Protein AF-V9G425-F1 (afdb_monomer_lite)

Secondary structure (DSSP, 8-state):
--SEEEETTEEEE-SSPPPPPGGGSHHHHHHHHHHHHHHHHHH--HHHHHHHHHHHHHT--

Foldseek 3Di:
DDCWDDDPNDIDGDPDDDDDDLVVDPVSVVVVVVVVVCCCVPPNDPVSNVVVVVVVVVVPD

Structure (mmCIF, N/CA/C/O backbone):
data_AF-V9G425-F1
#
_entry.id   AF-V9G425-F1
#
loop_
_atom_site.group_PDB
_atom_site.id
_atom_site.type_symbol
_atom_site.label_atom_id
_atom_site.label_alt_id
_atom_site.label_comp_id
_atom_site.label_asym_id
_atom_site.label_entity_id
_atom_site.label_seq_id
_atom_site.pdbx_PDB_ins_code
_atom_site.Cartn_x
_atom_site.Cartn_y
_atom_site.Cartn_z
_atom_site.occupancy
_atom_site.B_iso_or_equiv
_atom_site.auth_seq_id
_atom_site.auth_comp_id
_atom_site.auth_asym_id
_atom_site.auth_atom_id
_atom_site.pdbx_PDB_model_num
ATOM 1 N N . MET A 1 1 ? -11.118 4.572 16.293 1.00 55.09 1 MET A N 1
ATOM 2 C CA . MET A 1 1 ? -11.389 3.180 16.702 1.00 55.09 1 MET A CA 1
ATOM 3 C C . MET A 1 1 ? -11.462 3.279 18.197 1.00 55.09 1 MET A C 1
ATOM 5 O O . MET A 1 1 ? -10.436 3.520 18.817 1.00 55.09 1 MET A O 1
ATOM 9 N N . ALA A 1 2 ? -12.669 3.356 18.729 1.00 66.31 2 ALA A N 1
ATOM 10 C CA . ALA A 1 2 ? -12.827 3.645 20.134 1.00 66.31 2 ALA A CA 1
ATOM 11 C C . ALA A 1 2 ? -13.019 2.292 20.814 1.00 66.31 2 ALA A C 1
ATOM 13 O O . ALA A 1 2 ? -14.073 1.693 20.707 1.00 66.31 2 ALA A O 1
ATOM 14 N N . PHE A 1 3 ? -11.975 1.783 21.472 1.00 77.19 3 PHE A N 1
ATOM 15 C CA . PHE A 1 3 ? -12.093 0.669 22.431 1.00 77.19 3 PHE A CA 1
ATOM 16 C C . PHE A 1 3 ? -12.975 1.043 23.634 1.00 77.19 3 PHE A C 1
ATOM 18 O O . PHE A 1 3 ? -13.233 0.231 24.518 1.00 77.19 3 PHE A O 1
ATOM 25 N N . ILE A 1 4 ? -13.382 2.308 23.660 1.00 83.75 4 ILE A N 1
ATOM 26 C CA . ILE A 1 4 ? -14.096 2.993 24.701 1.00 83.75 4 ILE A CA 1
ATOM 27 C C . ILE A 1 4 ? -15.274 3.684 24.032 1.00 83.75 4 ILE A C 1
ATOM 29 O O . ILE A 1 4 ? -15.071 4.546 23.177 1.00 83.75 4 ILE A O 1
ATOM 33 N N . GLU A 1 5 ? -16.483 3.353 24.447 1.00 84.00 5 GLU A N 1
ATOM 34 C CA . GLU A 1 5 ? -17.662 4.147 24.128 1.00 84.00 5 GLU A CA 1
ATOM 35 C C . GLU A 1 5 ? -18.049 4.998 25.335 1.00 84.00 5 GLU A C 1
ATOM 37 O O . GLU A 1 5 ? -17.780 4.654 26.491 1.00 84.00 5 GLU A O 1
ATOM 42 N N . ARG A 1 6 ? -18.620 6.166 25.050 1.00 84.06 6 ARG A N 1
ATOM 43 C CA . ARG A 1 6 ? -19.153 7.061 26.070 1.00 84.06 6 ARG A CA 1
ATOM 44 C C . ARG A 1 6 ? -20.630 7.229 25.800 1.00 84.06 6 ARG A C 1
ATOM 46 O O . ARG A 1 6 ? -20.998 7.915 24.851 1.00 84.06 6 ARG A O 1
ATOM 53 N N . GLU A 1 7 ? -21.450 6.634 26.649 1.00 81.69 7 GLU A N 1
ATOM 54 C CA . GLU A 1 7 ? -22.896 6.797 26.614 1.00 81.69 7 GLU A CA 1
ATOM 55 C C . GLU A 1 7 ? -23.358 7.344 27.961 1.00 81.69 7 GLU A C 1
ATOM 57 O O . GLU A 1 7 ? -22.980 6.837 29.016 1.00 81.69 7 GLU A O 1
ATOM 62 N N . GLN A 1 8 ? -24.136 8.429 27.923 1.00 80.12 8 GLN A N 1
ATOM 63 C CA . GLN A 1 8 ? -24.858 8.963 29.088 1.00 80.12 8 GLN A CA 1
ATOM 64 C C . GLN A 1 8 ? -23.968 9.194 30.331 1.00 80.12 8 GLN A C 1
ATOM 66 O O . GLN A 1 8 ? -24.362 8.941 31.465 1.00 80.12 8 GLN A O 1
ATOM 71 N N . GLY A 1 9 ? -22.740 9.680 30.121 1.00 85.69 9 GLY A N 1
ATOM 72 C CA . GLY A 1 9 ? -21.796 9.991 31.202 1.00 85.69 9 GLY A CA 1
ATOM 73 C C . GLY A 1 9 ? -21.009 8.792 31.744 1.00 85.69 9 GLY A C 1
ATOM 74 O O . GLY A 1 9 ? -20.163 8.982 32.614 1.00 85.69 9 GLY A O 1
ATOM 75 N N . SER A 1 10 ? -21.221 7.589 31.204 1.00 76.94 10 SER A N 1
ATOM 76 C CA . SER A 1 10 ? -20.479 6.377 31.562 1.00 76.94 10 SER A CA 1
ATOM 77 C C . SER A 1 10 ? -19.497 5.970 30.464 1.00 76.94 10 SER A C 1
ATOM 79 O O . SER A 1 10 ? -19.724 6.199 29.276 1.00 76.94 10 SER A O 1
ATOM 81 N N . VAL A 1 11 ? -18.368 5.393 30.880 1.00 85.69 11 VAL A N 1
ATOM 82 C CA . VAL A 1 11 ? -17.294 4.905 30.007 1.00 85.69 11 VAL A CA 1
ATOM 83 C C . VAL A 1 11 ? -17.379 3.382 29.983 1.00 85.69 11 VAL A C 1
ATOM 85 O O . VAL A 1 11 ? -17.163 2.753 31.018 1.00 85.69 11 VAL A O 1
ATOM 88 N N . ALA A 1 12 ? -17.685 2.795 28.828 1.00 82.12 12 ALA A N 1
ATOM 89 C CA . ALA A 1 12 ? -17.758 1.347 28.655 1.00 82.12 12 ALA A CA 1
ATOM 90 C C . ALA A 1 12 ? -16.652 0.850 27.716 1.00 82.12 12 ALA A C 1
ATOM 92 O O . ALA A 1 12 ? -16.267 1.529 26.762 1.00 82.12 12 ALA A O 1
ATOM 93 N N . PHE A 1 13 ? -16.116 -0.337 28.011 1.00 84.50 13 PHE A N 1
ATOM 94 C CA . PHE A 1 13 ? -15.110 -0.992 27.179 1.00 84.50 13 PHE A CA 1
ATOM 95 C C . PHE A 1 13 ? -15.783 -1.901 26.157 1.00 84.50 13 PHE A C 1
ATOM 97 O O . PHE A 1 13 ? -16.536 -2.807 26.518 1.00 84.50 13 PHE A O 1
ATOM 104 N N . ILE A 1 14 ? -15.443 -1.715 24.884 1.00 82.81 14 ILE A N 1
ATOM 105 C CA . ILE A 1 14 ? -15.924 -2.591 23.819 1.00 82.81 14 ILE A CA 1
ATOM 106 C C . ILE A 1 14 ? -15.095 -3.878 23.854 1.00 82.81 14 ILE A C 1
ATOM 108 O O . ILE A 1 14 ? -13.925 -3.892 23.476 1.00 82.81 14 ILE A O 1
ATOM 112 N N . THR A 1 15 ? -15.700 -4.974 24.315 1.00 81.44 15 THR A N 1
ATOM 113 C CA . THR A 1 15 ? -15.022 -6.274 24.500 1.00 81.44 15 THR A CA 1
ATOM 114 C C . THR A 1 15 ? -14.668 -6.973 23.184 1.00 81.44 15 THR A C 1
ATOM 116 O O . THR A 1 15 ? -13.757 -7.799 23.145 1.00 81.44 15 THR A O 1
ATOM 119 N N . LYS A 1 16 ? -15.363 -6.636 22.093 1.00 77.62 16 LYS A N 1
ATOM 120 C CA . LYS A 1 16 ? -15.093 -7.114 20.730 1.00 77.62 16 LYS A CA 1
ATOM 121 C C . LYS A 1 16 ? -15.222 -5.950 19.744 1.00 77.62 16 LYS A C 1
ATOM 123 O O . LYS A 1 16 ? -16.260 -5.821 19.100 1.00 77.62 16 LYS A O 1
ATOM 128 N N . PRO A 1 17 ? -14.211 -5.074 19.647 1.00 78.25 17 PRO A N 1
ATOM 129 C CA . PRO A 1 17 ? -14.240 -4.000 18.667 1.00 78.25 17 PRO A CA 1
ATOM 130 C C . PRO A 1 17 ? -14.246 -4.597 17.257 1.00 78.25 17 PRO A C 1
ATOM 132 O O . PRO A 1 17 ? -13.595 -5.615 17.001 1.00 78.25 17 PRO A O 1
ATOM 135 N N . GLU A 1 18 ? -14.969 -3.966 16.334 1.00 79.19 18 GLU A N 1
ATOM 136 C CA . GLU A 1 18 ? -14.967 -4.401 14.939 1.00 79.19 18 GLU A CA 1
ATOM 137 C C . GLU A 1 18 ? -13.549 -4.372 14.370 1.00 79.19 18 GLU A C 1
ATOM 139 O O . GLU A 1 18 ? -12.781 -3.435 14.606 1.00 79.19 18 GLU A O 1
ATOM 144 N N . LYS A 1 19 ? -13.189 -5.402 13.600 1.00 78.38 19 LYS A N 1
ATOM 145 C CA . LYS A 1 19 ? -11.903 -5.432 12.905 1.00 78.38 19 LYS A CA 1
ATOM 146 C C . LYS A 1 19 ? -11.889 -4.302 11.883 1.00 78.38 19 LYS A C 1
ATOM 148 O O . LYS A 1 19 ? -12.665 -4.319 10.932 1.00 78.38 19 LYS A O 1
ATOM 153 N N . LYS A 1 20 ? -10.985 -3.337 12.048 1.00 76.12 20 LYS A N 1
ATOM 154 C CA . LYS A 1 20 ? -10.753 -2.351 10.996 1.00 76.12 20 LYS A CA 1
ATOM 155 C C . LYS A 1 20 ? -10.039 -3.019 9.824 1.00 76.12 20 LYS A C 1
ATOM 157 O O . LYS A 1 20 ? -9.027 -3.681 10.062 1.00 76.12 20 LYS A O 1
ATOM 162 N N . PRO A 1 21 ? -10.505 -2.817 8.583 1.00 82.56 21 PRO A N 1
ATOM 163 C CA . PRO A 1 21 ? -9.747 -3.239 7.417 1.00 82.56 21 PRO A CA 1
ATOM 164 C C . PRO A 1 21 ? -8.384 -2.545 7.435 1.00 82.56 21 PRO A C 1
ATOM 166 O O . PRO A 1 21 ? -8.319 -1.325 7.628 1.00 82.56 21 PRO A O 1
ATOM 169 N N . LEU A 1 22 ? -7.305 -3.306 7.2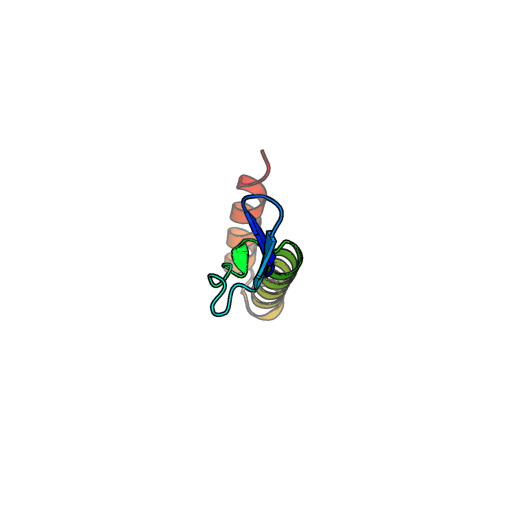44 1.00 82.06 22 LEU A N 1
ATOM 170 C CA . LEU A 1 22 ? -5.947 -2.758 7.189 1.00 82.06 22 LEU A CA 1
ATOM 171 C C . LEU A 1 22 ? -5.809 -1.729 6.063 1.00 82.06 22 LEU A C 1
ATOM 173 O O . LEU A 1 22 ? -5.131 -0.724 6.244 1.00 82.06 22 LEU A O 1
ATOM 177 N N . GLU A 1 23 ? -6.608 -1.876 5.008 1.00 82.88 23 GLU A N 1
ATOM 178 C CA . GLU A 1 23 ? -6.685 -0.950 3.870 1.00 82.88 23 GLU A CA 1
ATOM 179 C C . GLU A 1 23 ? -7.122 0.466 4.255 1.00 82.88 23 GLU A C 1
ATOM 181 O O . GLU A 1 23 ? -6.887 1.427 3.527 1.00 82.88 23 GLU A O 1
ATOM 186 N N . THR A 1 24 ? -7.733 0.636 5.432 1.00 83.69 24 THR A N 1
ATOM 187 C CA . THR A 1 24 ? -8.058 1.968 5.959 1.00 83.69 24 THR A CA 1
ATOM 188 C C . THR A 1 24 ? -6.845 2.662 6.584 1.00 83.69 24 THR A C 1
ATOM 190 O O . THR A 1 24 ? -6.795 3.895 6.628 1.00 83.69 24 THR A O 1
ATOM 193 N N . SER A 1 25 ? -5.836 1.905 7.024 1.00 88.56 25 SER A N 1
ATOM 194 C CA . SER A 1 25 ? -4.582 2.436 7.559 1.00 88.56 25 SER A CA 1
ATOM 195 C C . SER A 1 25 ? -3.739 3.041 6.443 1.00 88.56 25 SER A C 1
ATOM 197 O O . SER A 1 25 ? -3.566 2.453 5.377 1.00 88.56 25 SER A O 1
ATOM 199 N N . ARG A 1 26 ? -3.194 4.235 6.687 1.00 89.44 26 ARG A N 1
ATOM 200 C CA . ARG A 1 26 ? -2.276 4.890 5.749 1.00 89.44 26 ARG A CA 1
ATOM 201 C C . ARG A 1 26 ? -0.969 4.105 5.611 1.00 89.44 26 ARG A C 1
ATOM 203 O O . ARG A 1 26 ? -0.558 3.822 4.498 1.00 89.44 26 ARG A O 1
ATOM 210 N N . HIS A 1 27 ? -0.364 3.711 6.729 1.00 90.44 27 HIS A N 1
ATOM 211 C CA . HIS A 1 27 ? 0.912 2.991 6.720 1.00 90.44 27 HIS A CA 1
ATOM 212 C C . HIS A 1 27 ? 0.813 1.618 6.067 1.00 90.44 27 HIS A C 1
ATOM 214 O O . HIS A 1 27 ? 1.748 1.185 5.408 1.00 90.44 27 HIS A O 1
ATOM 220 N N . PHE A 1 28 ? -0.323 0.937 6.234 1.00 90.62 28 PHE A N 1
ATOM 221 C CA . PHE A 1 28 ? -0.532 -0.341 5.563 1.00 90.62 28 PHE A CA 1
ATOM 222 C C . PHE A 1 28 ? -0.567 -0.158 4.046 1.00 90.62 28 PHE A C 1
ATOM 224 O O . PHE A 1 28 ? 0.152 -0.855 3.345 1.00 90.62 28 PHE A O 1
ATOM 231 N N . ARG A 1 29 ? -1.307 0.847 3.560 1.00 91.25 29 ARG A N 1
ATOM 232 C CA . ARG A 1 29 ? -1.342 1.196 2.134 1.00 91.25 29 ARG A CA 1
ATOM 233 C C . ARG A 1 29 ? 0.039 1.552 1.585 1.00 91.25 29 ARG A C 1
ATOM 235 O O . ARG A 1 29 ? 0.425 1.015 0.560 1.00 91.25 29 ARG A O 1
ATOM 242 N N . GLU A 1 30 ? 0.807 2.376 2.299 1.00 92.69 30 GLU A N 1
ATOM 243 C CA . GLU A 1 30 ? 2.175 2.741 1.898 1.00 92.69 30 GLU A CA 1
ATOM 244 C C . GLU A 1 30 ? 3.099 1.510 1.797 1.00 92.69 30 GLU A C 1
ATOM 246 O O . GLU A 1 30 ? 3.890 1.406 0.861 1.00 92.69 30 GLU A O 1
ATOM 251 N N . LEU A 1 31 ? 2.984 0.551 2.724 1.00 94.81 31 LEU A N 1
ATOM 252 C CA . LEU A 1 31 ? 3.740 -0.705 2.670 1.00 94.81 31 LEU A CA 1
ATOM 253 C C . LEU A 1 31 ? 3.279 -1.617 1.528 1.00 94.81 31 LEU A C 1
ATOM 255 O O . LEU A 1 31 ? 4.114 -2.243 0.878 1.00 94.81 31 LEU A O 1
ATOM 259 N N . SER A 1 32 ? 1.974 -1.693 1.270 1.00 92.25 32 SER A N 1
ATOM 260 C CA . SER A 1 32 ? 1.430 -2.439 0.134 1.00 92.25 32 SER A CA 1
ATOM 261 C C . S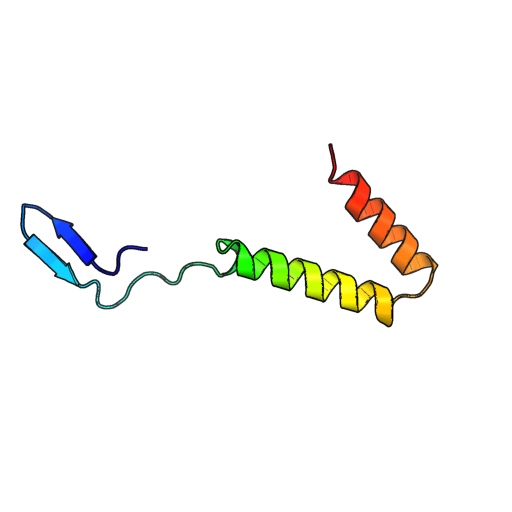ER A 1 32 ? 1.900 -1.856 -1.197 1.00 92.25 32 SER A C 1
ATOM 263 O O . SER A 1 32 ? 2.319 -2.610 -2.071 1.00 92.25 32 SER A O 1
ATOM 265 N N . ASP A 1 33 ? 1.904 -0.528 -1.327 1.00 91.62 33 ASP A N 1
ATOM 266 C CA . ASP A 1 33 ? 2.409 0.167 -2.512 1.00 91.62 33 ASP A CA 1
ATOM 267 C C . ASP A 1 33 ? 3.904 -0.099 -2.724 1.00 91.62 33 ASP A C 1
ATOM 269 O O . ASP A 1 33 ? 4.336 -0.316 -3.857 1.00 91.62 33 ASP A O 1
ATOM 273 N N . LEU A 1 34 ? 4.694 -0.110 -1.644 1.00 94.25 34 LEU A N 1
ATOM 274 C CA . LEU A 1 34 ? 6.120 -0.427 -1.695 1.00 94.25 34 LEU A CA 1
ATOM 275 C C . LEU A 1 34 ? 6.365 -1.875 -2.141 1.00 94.25 34 LEU A C 1
ATOM 277 O O . LEU A 1 34 ? 7.183 -2.108 -3.028 1.00 94.25 34 LEU A O 1
ATOM 281 N N . ALA A 1 35 ? 5.637 -2.836 -1.570 1.00 94.69 35 ALA A N 1
ATOM 282 C CA . ALA A 1 35 ? 5.756 -4.244 -1.939 1.00 94.69 35 ALA A CA 1
ATOM 283 C C . ALA A 1 35 ? 5.369 -4.488 -3.410 1.00 94.69 35 ALA A C 1
ATOM 285 O O . ALA A 1 35 ? 6.038 -5.248 -4.111 1.00 94.69 35 ALA A O 1
ATOM 286 N N . ASP A 1 36 ? 4.328 -3.807 -3.904 1.00 93.25 36 ASP A N 1
ATOM 287 C CA . ASP A 1 36 ? 3.946 -3.847 -5.320 1.00 93.25 36 ASP A CA 1
ATOM 288 C C . ASP A 1 36 ? 5.064 -3.304 -6.223 1.00 93.25 36 ASP A C 1
ATOM 290 O O . ASP A 1 36 ? 5.392 -3.912 -7.244 1.00 93.25 36 ASP A O 1
ATOM 294 N N . MET A 1 37 ? 5.700 -2.193 -5.833 1.00 93.25 37 MET A N 1
ATOM 295 C CA . MET A 1 37 ? 6.844 -1.643 -6.566 1.00 93.25 37 MET A CA 1
ATOM 296 C C . MET A 1 37 ? 8.029 -2.613 -6.597 1.00 93.25 37 MET A C 1
ATOM 298 O O . MET A 1 37 ? 8.586 -2.843 -7.669 1.00 93.25 37 MET A O 1
ATOM 302 N N . GLU A 1 38 ? 8.408 -3.199 -5.459 1.00 96.06 38 GLU A N 1
ATOM 303 C CA . GLU A 1 38 ? 9.515 -4.163 -5.392 1.00 96.06 38 GLU A CA 1
ATOM 304 C C . GLU A 1 38 ? 9.277 -5.365 -6.307 1.00 96.06 38 GLU A C 1
ATOM 306 O O . GLU A 1 38 ? 10.175 -5.752 -7.057 1.00 96.06 38 GLU A O 1
ATOM 311 N N . GLN A 1 39 ? 8.058 -5.910 -6.309 1.00 94.75 39 GLN A N 1
ATOM 312 C CA . GLN A 1 39 ? 7.710 -7.053 -7.147 1.00 94.75 39 GLN A CA 1
ATOM 313 C C . GLN A 1 39 ? 7.929 -6.751 -8.636 1.00 94.75 39 GLN A C 1
ATOM 315 O O . GLN A 1 39 ? 8.509 -7.558 -9.368 1.00 94.75 39 GLN A O 1
ATOM 320 N N . HIS A 1 40 ? 7.489 -5.579 -9.093 1.00 93.56 40 HIS A N 1
ATOM 321 C CA . HIS A 1 40 ? 7.619 -5.198 -10.496 1.00 93.56 40 HIS A CA 1
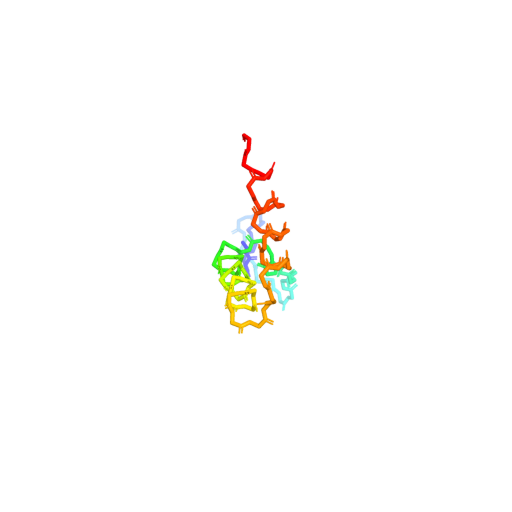ATOM 322 C C . HIS A 1 40 ? 9.060 -4.826 -10.862 1.00 93.56 40 HIS A C 1
ATOM 324 O O . HIS A 1 40 ? 9.523 -5.188 -11.939 1.00 93.56 40 HIS A O 1
ATOM 330 N N . LEU A 1 41 ? 9.798 -4.154 -9.977 1.00 91.44 41 LEU A N 1
ATOM 331 C CA . LEU A 1 41 ? 11.179 -3.748 -10.254 1.00 91.44 41 LEU A CA 1
ATOM 332 C C . LEU A 1 41 ? 12.160 -4.924 -10.275 1.00 91.44 41 LEU A C 1
ATOM 334 O O . LEU A 1 41 ? 13.129 -4.885 -11.031 1.00 91.44 41 LEU A O 1
ATOM 338 N N . LEU A 1 42 ? 11.929 -5.952 -9.455 1.00 94.31 42 LEU A N 1
ATOM 339 C CA . LEU A 1 42 ? 12.848 -7.084 -9.330 1.00 94.31 42 LEU A CA 1
ATOM 340 C C . LEU A 1 42 ? 12.517 -8.246 -10.268 1.00 94.31 42 LEU A C 1
ATOM 342 O O . LEU A 1 42 ? 13.431 -8.951 -10.694 1.00 94.31 42 LEU A O 1
ATOM 346 N N . PHE A 1 43 ? 11.237 -8.467 -10.579 1.00 95.12 43 PHE A N 1
ATOM 347 C CA . PHE A 1 43 ? 10.807 -9.706 -11.236 1.00 95.12 43 PHE A CA 1
ATOM 348 C C . PHE A 1 43 ? 10.088 -9.511 -12.572 1.00 95.12 43 PHE A C 1
ATOM 350 O O . PHE A 1 43 ? 9.905 -10.492 -13.294 1.00 95.12 43 PHE A O 1
ATOM 357 N N . ALA A 1 44 ? 9.678 -8.292 -12.932 1.00 93.12 44 ALA A N 1
ATOM 358 C CA . ALA A 1 44 ? 9.006 -8.063 -14.208 1.00 93.12 44 ALA A CA 1
ATOM 359 C C . ALA A 1 44 ? 10.012 -7.942 -15.361 1.00 93.12 44 ALA A C 1
ATOM 361 O O . ALA A 1 44 ? 11.094 -7.368 -15.224 1.00 93.12 44 ALA A O 1
ATOM 362 N N . ASN A 1 45 ? 9.627 -8.435 -16.539 1.00 94.19 45 ASN A N 1
ATOM 363 C CA . ASN A 1 45 ? 10.354 -8.121 -17.765 1.00 94.19 45 ASN A CA 1
ATOM 364 C C . ASN A 1 45 ? 10.060 -6.678 -18.227 1.00 94.19 45 ASN A C 1
ATOM 366 O O . ASN A 1 45 ? 9.148 -6.012 -17.731 1.00 94.19 45 ASN A O 1
ATOM 370 N N . THR A 1 46 ? 10.819 -6.188 -19.210 1.00 92.81 46 THR A N 1
ATOM 371 C CA . THR A 1 46 ? 10.708 -4.805 -19.703 1.00 92.81 46 THR A CA 1
ATOM 372 C C . THR A 1 46 ? 9.301 -4.437 -20.184 1.00 92.81 46 THR A C 1
ATOM 374 O O . THR A 1 46 ? 8.840 -3.327 -19.921 1.00 92.81 46 THR A O 1
ATOM 377 N N . GLU A 1 47 ? 8.597 -5.343 -20.864 1.00 94.69 47 GLU A N 1
ATOM 378 C CA . GLU A 1 47 ? 7.239 -5.093 -21.359 1.00 94.69 47 GLU A CA 1
ATOM 379 C C . GLU A 1 47 ? 6.239 -4.980 -20.202 1.00 94.69 47 GLU A C 1
ATOM 381 O O . GLU A 1 47 ? 5.479 -4.015 -20.126 1.00 94.69 47 GLU A O 1
ATOM 386 N N . GLN A 1 48 ? 6.297 -5.916 -19.254 1.00 92.19 48 GLN A N 1
ATOM 387 C CA . GLN A 1 48 ? 5.455 -5.932 -18.058 1.00 92.19 48 GLN A CA 1
ATOM 388 C C . GLN A 1 48 ? 5.671 -4.684 -17.194 1.00 92.19 48 GLN A C 1
ATOM 390 O O . GLN A 1 48 ? 4.702 -4.043 -16.784 1.00 92.19 48 GLN A O 1
ATOM 395 N N . LEU A 1 49 ? 6.930 -4.295 -16.973 1.00 92.81 49 LEU A N 1
ATOM 396 C CA . LEU A 1 49 ? 7.272 -3.087 -16.226 1.00 92.81 49 LEU A CA 1
ATOM 397 C C . LEU A 1 49 ? 6.757 -1.826 -16.936 1.00 92.81 49 LEU A C 1
ATOM 399 O O . LEU A 1 49 ? 6.213 -0.929 -16.292 1.00 92.81 49 LEU A O 1
ATOM 403 N N . T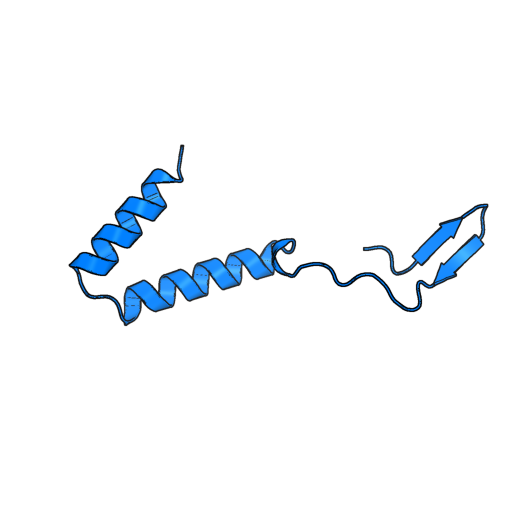HR A 1 50 ? 6.871 -1.772 -18.266 1.00 91.81 50 THR A N 1
ATOM 404 C CA . THR A 1 50 ? 6.369 -0.650 -19.075 1.00 91.81 50 THR A CA 1
ATOM 405 C C . THR A 1 50 ? 4.852 -0.513 -18.951 1.00 91.81 50 THR A C 1
ATOM 407 O O . THR A 1 50 ? 4.356 0.584 -18.693 1.00 91.81 50 THR A O 1
ATOM 410 N N . GLN A 1 51 ? 4.110 -1.617 -19.071 1.00 91.50 51 GLN A N 1
ATOM 411 C CA . GLN A 1 51 ? 2.652 -1.613 -18.918 1.00 91.50 51 GLN A CA 1
ATOM 412 C C . GLN A 1 51 ? 2.224 -1.204 -17.504 1.00 91.50 51 GLN A C 1
ATOM 414 O O . GLN A 1 51 ? 1.314 -0.389 -17.343 1.00 91.50 51 GLN A O 1
ATOM 419 N N . TRP A 1 52 ? 2.907 -1.708 -16.474 1.00 91.88 52 TRP A N 1
ATOM 420 C CA . TRP A 1 52 ? 2.6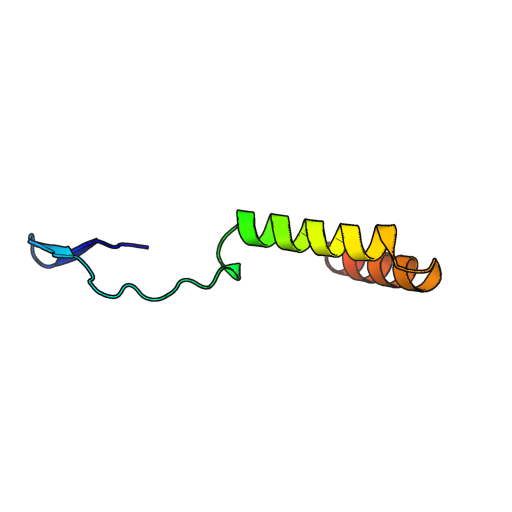39 -1.327 -15.088 1.00 91.88 52 TRP A CA 1
ATOM 421 C C . TRP A 1 52 ? 2.885 0.171 -14.846 1.00 91.88 52 TRP A C 1
ATOM 423 O O . TRP A 1 52 ? 2.015 0.853 -14.301 1.00 91.88 52 TRP A O 1
ATOM 433 N N . MET A 1 53 ? 4.000 0.727 -15.336 1.00 90.12 53 MET A N 1
ATOM 434 C CA . MET A 1 53 ? 4.281 2.167 -15.229 1.00 90.12 53 MET A CA 1
ATOM 435 C C . MET A 1 53 ? 3.243 3.021 -15.970 1.00 90.12 53 MET A C 1
ATOM 437 O O . MET A 1 53 ? 2.792 4.044 -15.444 1.00 90.12 53 MET A O 1
ATOM 441 N N . MET A 1 54 ? 2.818 2.603 -17.167 1.00 91.38 54 MET A N 1
ATOM 442 C CA . MET A 1 54 ? 1.753 3.282 -17.915 1.00 91.38 54 MET A CA 1
ATOM 443 C C . MET A 1 54 ? 0.417 3.266 -17.160 1.00 91.38 54 MET A C 1
ATOM 445 O O . MET A 1 54 ? -0.292 4.268 -17.137 1.00 91.38 54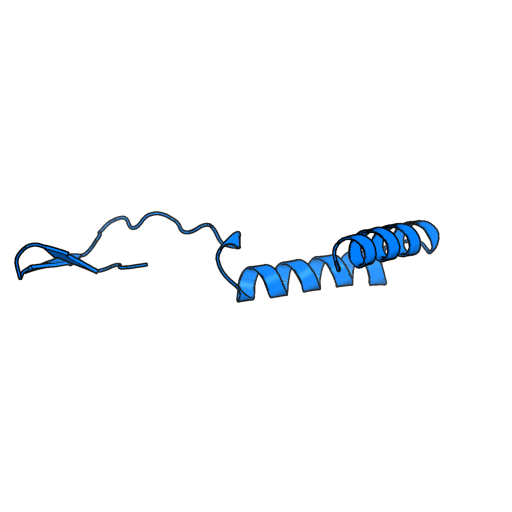 MET A O 1
ATOM 449 N N . ASN A 1 55 ? 0.072 2.159 -16.501 1.00 87.44 55 ASN A N 1
ATOM 450 C CA . ASN A 1 55 ? -1.149 2.074 -15.700 1.00 87.44 55 ASN A CA 1
ATOM 451 C C . ASN A 1 55 ? -1.074 2.933 -14.430 1.00 87.44 55 ASN A C 1
ATOM 453 O O . ASN A 1 55 ? -2.045 3.610 -14.096 1.00 87.44 55 ASN A O 1
ATOM 457 N N . LYS A 1 56 ? 0.084 2.973 -13.759 1.00 84.56 56 LYS A N 1
ATOM 458 C CA . LYS A 1 56 ? 0.289 3.779 -12.545 1.00 84.56 56 LYS A CA 1
ATOM 459 C C . LYS A 1 56 ? 0.225 5.282 -12.828 1.00 84.56 56 LYS A C 1
ATOM 461 O O . LYS A 1 56 ? -0.351 6.032 -12.048 1.00 84.56 56 LYS A O 1
ATOM 466 N N . THR A 1 57 ? 0.753 5.717 -13.972 1.00 81.69 57 THR A N 1
ATOM 467 C CA . THR A 1 57 ? 0.722 7.129 -14.401 1.00 81.69 57 THR A CA 1
ATOM 468 C C . THR A 1 57 ? -0.662 7.600 -14.849 1.00 81.69 57 THR A C 1
ATOM 470 O O . THR A 1 57 ? -0.997 8.759 -14.633 1.00 81.69 57 THR A O 1
ATOM 473 N N . ARG A 1 58 ? -1.511 6.716 -15.389 1.00 75.19 58 ARG A N 1
ATOM 474 C CA . ARG A 1 58 ? -2.906 7.045 -15.752 1.00 75.19 58 ARG A CA 1
ATOM 475 C C . ARG A 1 58 ? -3.821 7.318 -14.554 1.00 75.19 58 ARG A C 1
ATOM 477 O O . ARG A 1 58 ? -4.853 7.952 -14.729 1.00 75.19 58 ARG A O 1
ATOM 484 N N . GLY A 1 59 ? -3.461 6.845 -13.360 1.00 61.38 59 GLY A N 1
ATOM 485 C CA . GLY A 1 59 ? -4.182 7.135 -12.114 1.00 61.38 59 GLY A CA 1
ATOM 486 C C . GLY A 1 59 ? -3.830 8.486 -11.481 1.00 61.38 59 GLY A C 1
ATOM 487 O O . GLY A 1 59 ? -4.430 8.853 -10.475 1.00 61.38 59 GLY A O 1
ATOM 488 N N . VAL A 1 60 ? -2.863 9.213 -12.050 1.00 53.31 60 VAL A N 1
ATOM 489 C CA . VAL A 1 60 ? -2.487 10.570 -11.641 1.00 53.31 60 VAL A CA 1
ATOM 490 C C . VAL A 1 60 ? -3.222 11.540 -12.570 1.00 53.31 60 VAL A C 1
ATOM 492 O O . VAL A 1 60 ? -2.780 11.799 -13.687 1.00 53.31 60 VAL A O 1
ATOM 495 N N . SER A 1 61 ? -4.393 12.017 -12.153 1.00 43.19 61 SER A N 1
ATOM 496 C CA . SER A 1 61 ? -5.133 13.119 -12.790 1.00 43.19 61 SER A CA 1
ATOM 497 C C . SER A 1 61 ? -5.458 14.183 -11.758 1.00 43.19 61 SER A C 1
ATOM 499 O O . SER A 1 61 ? -5.723 13.797 -10.597 1.00 43.19 61 SER A O 1
#

pLDDT: mean 84.88, std 10.69, range [43.19, 96.06]

Radius of gyration: 20.17 Å; chains: 1; bounding box: 38×23×53 Å

Sequence (61 aa):
MAFIEREQGSVAFITKPEKKPLETSRHFRELSDLADMEQHLLFANTEQLTQWMMNKTRGVS